Protein AF-X1SSU3-F1 (afdb_monomer_lite)

Sequence (133 aa):
MELSERELAVVGTAYEALSGRTASYRERGGGTHRVPIGPAGAAKILFAIRPRALLPWDAGIRKGLDHTPSGASYVRYLRDAKMLLENLAVQCHTHGLELSDLPQELGKPDSSIAMLLNKYYWITWTRRANSGL

Secondary structure (DSSP, 8-state):
----HHHHHHHHHHHHHHHHSEEEEEEETTEEEEEE-HHHHHHHHHHHH-TTT-----HHHHHHTT--SSHHHHHHHHHHHHHHHHHHHHHHHHTT--GGGHHHHTT-TT--HHHHHHHHHIIIIIIHHTS--

Organism: NCBI:txid412755

pLDDT: mean 89.85, std 11.25, range [38.69, 98.44]

Structure (mmCIF, N/CA/C/O backbone):
data_AF-X1SSU3-F1
#
_entry.id   AF-X1SSU3-F1
#
loop_
_atom_site.group_PDB
_atom_site.id
_atom_site.type_symbol
_atom_site.label_atom_id
_atom_site.label_alt_id
_atom_site.label_comp_id
_atom_site.label_asym_id
_atom_site.label_entity_id
_atom_site.label_seq_id
_atom_site.pdbx_PDB_ins_code
_atom_site.Cartn_x
_atom_site.Cartn_y
_atom_site.Cartn_z
_atom_site.occupancy
_atom_site.B_iso_or_equiv
_atom_site.auth_seq_id
_atom_site.auth_comp_id
_atom_site.auth_asym_id
_atom_site.auth_atom_id
_atom_site.pdbx_PDB_model_num
ATOM 1 N N . MET A 1 1 ? -5.885 -4.818 9.031 1.00 66.00 1 MET A N 1
ATOM 2 C CA . MET A 1 1 ? -5.203 -5.222 7.779 1.00 66.00 1 MET A CA 1
ATOM 3 C C . MET A 1 1 ? -4.508 -6.535 8.086 1.00 66.00 1 MET A C 1
ATOM 5 O O . MET A 1 1 ? -3.527 -6.520 8.814 1.00 66.00 1 MET A O 1
ATOM 9 N N . GLU A 1 2 ? -5.062 -7.656 7.627 1.00 75.25 2 GLU A N 1
ATOM 10 C CA . GLU A 1 2 ? -4.624 -8.993 8.059 1.00 75.25 2 GLU A CA 1
ATOM 11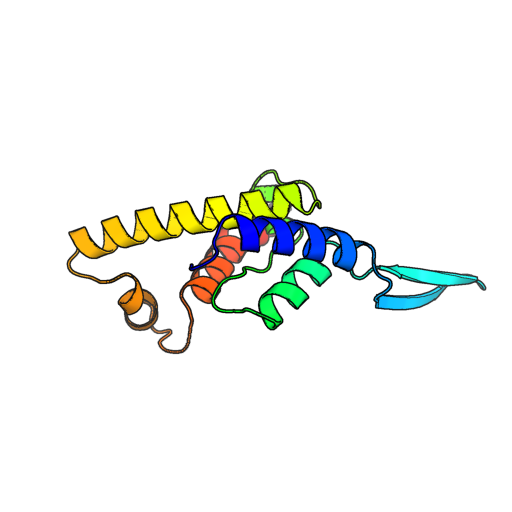 C C . GLU A 1 2 ? -3.662 -9.605 7.036 1.00 75.25 2 GLU A C 1
ATOM 13 O O . GLU A 1 2 ? -4.081 -10.212 6.044 1.00 75.25 2 GLU A O 1
ATOM 18 N N . LEU A 1 3 ? -2.366 -9.381 7.257 1.00 85.00 3 LEU A N 1
ATOM 19 C CA . LEU A 1 3 ? -1.271 -10.092 6.600 1.00 85.00 3 LEU A CA 1
ATOM 20 C C . LEU A 1 3 ? -0.303 -10.570 7.679 1.00 85.00 3 LEU A C 1
ATOM 22 O O . LEU A 1 3 ? 0.172 -9.774 8.491 1.00 85.00 3 LEU A O 1
ATOM 26 N N . SER A 1 4 ? -0.006 -11.863 7.667 1.00 91.44 4 SER A N 1
ATOM 27 C CA . SER A 1 4 ? 1.101 -12.443 8.423 1.00 91.44 4 SER A CA 1
ATOM 28 C C . SER A 1 4 ? 2.450 -12.018 7.836 1.00 91.44 4 SER A C 1
ATOM 30 O O . SER A 1 4 ? 2.554 -11.652 6.664 1.00 91.44 4 SER A O 1
ATOM 32 N N . GLU A 1 5 ? 3.524 -12.142 8.617 1.00 91.62 5 GLU A N 1
ATOM 33 C CA . GLU A 1 5 ? 4.885 -11.845 8.142 1.00 91.62 5 GLU A CA 1
ATOM 34 C C . GLU A 1 5 ? 5.294 -12.701 6.935 1.00 91.62 5 GLU A C 1
ATOM 36 O O . GLU A 1 5 ? 5.960 -12.225 6.013 1.00 91.62 5 GLU A O 1
ATOM 41 N N . ARG A 1 6 ? 4.830 -13.955 6.885 1.00 94.12 6 ARG A N 1
ATOM 42 C CA . ARG A 1 6 ? 5.049 -14.835 5.733 1.00 94.12 6 ARG A CA 1
ATOM 43 C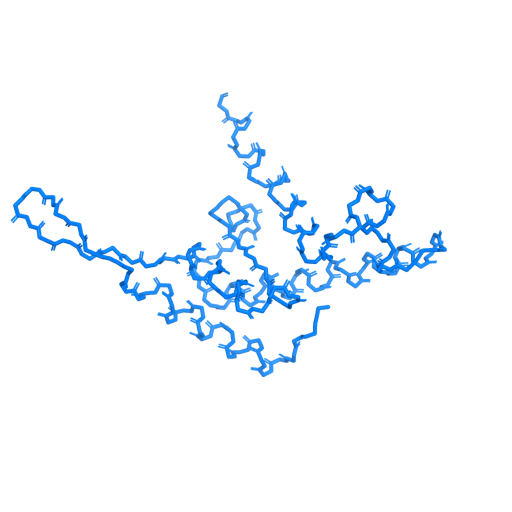 C . ARG A 1 6 ? 4.337 -14.314 4.486 1.00 94.12 6 ARG A C 1
ATOM 45 O O . ARG A 1 6 ? 4.924 -14.314 3.407 1.00 94.12 6 ARG A O 1
ATOM 52 N N . GLU A 1 7 ? 3.091 -13.865 4.619 1.00 95.00 7 GLU A N 1
ATOM 53 C CA . GLU A 1 7 ? 2.357 -13.265 3.502 1.00 95.00 7 GLU A CA 1
ATOM 54 C C . GLU A 1 7 ? 3.002 -11.955 3.045 1.00 95.00 7 GLU A C 1
ATOM 56 O O . GLU A 1 7 ? 3.108 -11.730 1.843 1.00 95.00 7 GLU A O 1
ATOM 61 N N . LEU A 1 8 ? 3.496 -11.124 3.969 1.00 95.56 8 LEU A N 1
ATOM 62 C CA . LEU A 1 8 ? 4.231 -9.903 3.630 1.00 95.56 8 LEU A CA 1
ATOM 63 C C . LEU A 1 8 ? 5.500 -10.204 2.824 1.00 95.56 8 LEU A C 1
ATOM 65 O O . LEU A 1 8 ? 5.756 -9.534 1.824 1.00 95.56 8 LEU A O 1
ATOM 69 N N . ALA A 1 9 ? 6.262 -11.237 3.193 1.00 95.88 9 ALA A N 1
ATOM 70 C CA . ALA A 1 9 ? 7.429 -11.659 2.418 1.00 95.88 9 ALA A CA 1
ATOM 71 C C . ALA A 1 9 ? 7.042 -12.072 0.985 1.00 95.88 9 ALA A C 1
ATOM 73 O O . ALA A 1 9 ? 7.648 -11.601 0.020 1.00 95.88 9 ALA A O 1
ATOM 74 N N . VAL A 1 10 ? 5.982 -12.878 0.838 1.00 97.50 10 VAL A N 1
ATOM 75 C CA . VAL A 1 10 ? 5.451 -13.282 -0.477 1.00 97.50 10 VAL A CA 1
ATOM 76 C C . VAL A 1 10 ? 5.007 -12.065 -1.291 1.00 97.50 10 VAL A C 1
ATOM 78 O O . VAL A 1 10 ? 5.312 -11.976 -2.479 1.00 97.50 10 VAL A O 1
ATOM 81 N N . VAL A 1 11 ? 4.330 -11.105 -0.660 1.00 97.56 11 VAL A N 1
ATOM 82 C CA . VAL A 1 11 ? 3.889 -9.857 -1.295 1.00 97.56 11 VAL A CA 1
ATOM 83 C C . VAL A 1 11 ? 5.079 -9.030 -1.780 1.00 97.56 11 VAL A C 1
ATOM 85 O O . VAL A 1 11 ? 5.040 -8.530 -2.902 1.00 97.56 11 VAL A O 1
ATOM 88 N N . GLY A 1 12 ? 6.145 -8.915 -0.986 1.00 97.88 12 GLY A N 1
ATOM 89 C CA . GLY A 1 12 ? 7.366 -8.211 -1.383 1.00 97.88 12 GLY A CA 1
ATOM 90 C C . GLY A 1 12 ? 8.020 -8.832 -2.618 1.00 97.88 12 GLY A C 1
ATOM 91 O O . GLY A 1 12 ? 8.329 -8.123 -3.577 1.00 97.88 12 GLY A O 1
ATOM 92 N N . THR A 1 13 ? 8.160 -10.160 -2.643 1.00 98.19 13 THR A N 1
ATOM 93 C CA . THR A 1 13 ? 8.680 -10.886 -3.813 1.00 98.19 13 THR A CA 1
ATOM 94 C C . THR A 1 13 ? 7.772 -10.726 -5.032 1.00 98.19 13 THR A C 1
ATOM 96 O O . THR A 1 13 ? 8.258 -10.463 -6.133 1.00 98.19 13 THR A O 1
ATOM 99 N N . ALA A 1 14 ? 6.454 -10.843 -4.849 1.00 98.12 14 ALA A N 1
ATOM 100 C CA . ALA A 1 14 ? 5.485 -10.675 -5.927 1.00 98.12 14 ALA A CA 1
ATOM 101 C C . ALA A 1 14 ? 5.520 -9.254 -6.503 1.00 98.12 14 ALA A C 1
ATOM 103 O O . ALA A 1 14 ? 5.485 -9.088 -7.721 1.00 98.12 14 ALA A O 1
ATOM 104 N N . TYR A 1 15 ? 5.638 -8.238 -5.646 1.00 98.44 15 TYR A N 1
ATOM 105 C CA . TYR A 1 15 ? 5.786 -6.846 -6.055 1.00 98.44 15 TYR A CA 1
ATOM 106 C C . TYR A 1 15 ? 7.033 -6.641 -6.919 1.00 98.44 15 TYR A C 1
ATOM 108 O O . TYR A 1 15 ? 6.928 -6.071 -8.005 1.00 98.44 15 TYR A O 1
ATOM 116 N N . GLU A 1 16 ? 8.193 -7.127 -6.468 1.00 97.81 16 GLU A N 1
ATOM 117 C CA . GLU A 1 16 ? 9.464 -6.985 -7.191 1.00 97.81 16 GLU A CA 1
ATOM 118 C C . GLU A 1 16 ? 9.375 -7.643 -8.577 1.00 97.81 16 GLU A C 1
ATOM 120 O O . GLU A 1 16 ? 9.648 -7.015 -9.603 1.00 97.81 16 GLU A O 1
ATOM 125 N N . ALA A 1 17 ? 8.879 -8.884 -8.619 1.00 97.81 17 ALA A N 1
ATOM 126 C CA . ALA A 1 17 ? 8.710 -9.634 -9.857 1.00 97.81 17 ALA A CA 1
ATOM 127 C C . ALA A 1 17 ? 7.710 -8.969 -10.819 1.00 97.81 17 ALA A C 1
ATOM 129 O O . ALA A 1 17 ? 7.953 -8.914 -12.026 1.00 97.81 17 ALA A O 1
ATOM 130 N N . LEU A 1 18 ? 6.588 -8.453 -10.309 1.00 97.69 18 LEU A N 1
ATOM 131 C CA . LEU A 1 18 ? 5.595 -7.746 -11.120 1.00 97.69 18 LEU A CA 1
ATOM 132 C C . LEU A 1 18 ? 6.137 -6.418 -11.646 1.00 97.69 18 LEU A C 1
ATOM 134 O O . LEU A 1 18 ? 5.915 -6.108 -12.811 1.00 97.69 18 LEU A O 1
ATOM 138 N N . SER A 1 19 ? 6.867 -5.656 -10.833 1.00 97.19 19 SER A N 1
ATOM 139 C CA . SER A 1 19 ? 7.404 -4.345 -11.219 1.00 97.19 19 SER A CA 1
ATOM 140 C C . SER A 1 19 ? 8.309 -4.438 -12.455 1.00 97.19 19 SER A C 1
ATOM 142 O O . SER A 1 19 ? 8.214 -3.603 -13.358 1.00 97.19 19 SER A O 1
ATOM 144 N N . GLY A 1 20 ? 9.124 -5.497 -12.542 1.00 95.56 20 GLY A N 1
ATOM 145 C CA . GLY A 1 20 ? 10.008 -5.761 -13.683 1.00 95.56 20 GLY A CA 1
ATOM 146 C C . GLY A 1 20 ? 9.348 -6.444 -14.890 1.00 95.56 20 GLY A C 1
ATOM 147 O O . GLY A 1 20 ? 9.960 -6.520 -15.958 1.00 95.56 20 GLY A O 1
ATOM 148 N N . ARG A 1 21 ? 8.113 -6.951 -14.769 1.00 97.19 21 ARG A N 1
ATOM 149 C CA . ARG A 1 21 ? 7.423 -7.624 -15.882 1.00 97.19 21 ARG A CA 1
ATOM 150 C C . ARG A 1 21 ? 7.034 -6.634 -16.975 1.00 97.19 21 ARG A C 1
ATOM 152 O O . ARG A 1 21 ? 6.693 -5.485 -16.714 1.00 97.19 21 ARG A O 1
ATOM 159 N N . THR A 1 22 ? 7.061 -7.094 -18.222 1.00 96.94 22 THR A N 1
ATOM 160 C CA . THR A 1 22 ? 6.617 -6.302 -19.376 1.00 96.94 22 THR A CA 1
ATOM 161 C C . THR A 1 22 ? 5.096 -6.221 -19.396 1.00 96.94 22 THR A C 1
ATOM 163 O O . THR A 1 22 ? 4.429 -7.250 -19.381 1.00 96.94 22 THR A O 1
ATOM 166 N N . ALA A 1 23 ? 4.569 -5.000 -19.422 1.00 94.94 23 ALA A N 1
ATOM 167 C CA . ALA A 1 23 ? 3.146 -4.721 -19.573 1.00 94.94 23 ALA A CA 1
ATOM 168 C C . ALA A 1 23 ? 2.741 -4.672 -21.047 1.00 94.94 23 ALA A C 1
ATOM 170 O O . ALA A 1 23 ? 1.677 -5.153 -21.422 1.00 94.94 23 ALA A O 1
ATOM 171 N N . SER A 1 24 ? 3.585 -4.066 -21.880 1.00 95.12 24 SER A N 1
ATOM 172 C CA . SER A 1 24 ? 3.321 -3.903 -23.304 1.00 95.12 24 SER A CA 1
ATOM 173 C C . SER A 1 24 ? 4.603 -3.606 -24.074 1.00 95.12 24 SER A C 1
ATOM 175 O O . SER A 1 24 ? 5.694 -3.488 -23.507 1.00 95.12 24 SER A O 1
ATOM 177 N N . TYR A 1 25 ? 4.455 -3.479 -25.386 1.00 95.69 25 TYR A N 1
ATOM 178 C CA . TYR A 1 25 ? 5.491 -3.007 -26.286 1.00 95.69 25 TYR A CA 1
ATOM 179 C C . TYR A 1 25 ? 5.033 -1.693 -26.915 1.00 95.69 25 TYR A C 1
ATOM 181 O O . TYR A 1 25 ? 3.839 -1.483 -27.135 1.00 95.69 25 TYR A O 1
ATOM 189 N N . ARG A 1 26 ? 5.978 -0.793 -27.176 1.00 92.56 26 ARG A N 1
ATOM 190 C CA . ARG A 1 26 ? 5.723 0.484 -27.843 1.00 92.56 26 ARG A CA 1
ATOM 191 C C . ARG A 1 26 ? 6.709 0.666 -28.983 1.00 92.56 26 ARG A C 1
ATOM 193 O O . ARG A 1 26 ? 7.914 0.521 -28.784 1.00 92.56 26 ARG A O 1
ATOM 200 N N . GLU A 1 27 ? 6.202 1.069 -30.138 1.00 94.25 27 GLU A N 1
ATOM 201 C CA . GLU A 1 27 ? 7.043 1.503 -31.248 1.00 94.25 27 GLU A CA 1
ATOM 202 C C . GLU A 1 27 ? 7.457 2.966 -31.071 1.00 94.25 27 GLU A C 1
ATOM 204 O O . GLU A 1 27 ? 6.636 3.840 -30.776 1.00 94.25 27 GLU A O 1
ATOM 209 N N . ARG A 1 28 ? 8.755 3.241 -31.212 1.00 87.50 28 ARG A N 1
ATOM 210 C CA . ARG A 1 28 ? 9.298 4.604 -31.212 1.00 87.50 28 ARG A CA 1
ATOM 211 C C . ARG A 1 28 ? 10.597 4.638 -32.010 1.00 87.50 28 ARG A C 1
ATOM 213 O O . ARG A 1 28 ? 11.522 3.888 -31.703 1.00 87.50 28 ARG A O 1
ATOM 220 N N . GLY A 1 29 ? 10.667 5.529 -33.002 1.00 81.25 29 GLY A N 1
ATOM 221 C CA . GLY A 1 29 ? 11.876 5.750 -33.807 1.00 81.25 29 GLY A CA 1
ATOM 222 C C . GLY A 1 29 ? 12.337 4.518 -34.592 1.00 81.25 29 GLY A C 1
ATOM 223 O O . GLY A 1 29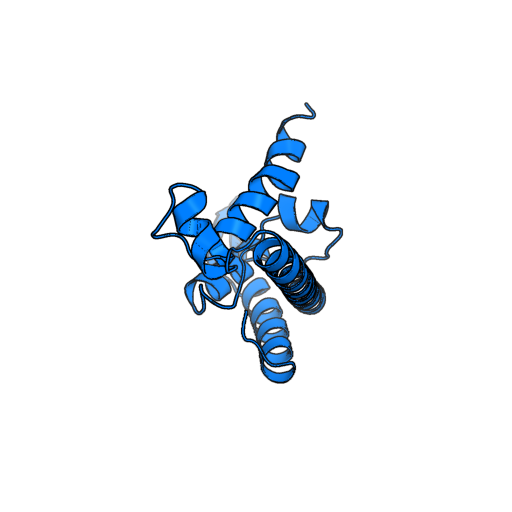 ? 13.530 4.253 -34.636 1.00 81.25 29 GLY A O 1
ATOM 224 N N . GLY A 1 30 ? 11.405 3.730 -35.142 1.00 89.00 30 GLY A N 1
ATOM 225 C CA . GLY A 1 30 ? 11.723 2.517 -35.910 1.00 89.00 30 GLY A CA 1
ATOM 226 C C . GLY A 1 30 ? 12.129 1.295 -35.075 1.00 89.00 30 GLY A C 1
ATOM 227 O O . GLY A 1 30 ? 12.481 0.269 -35.644 1.00 89.00 30 GLY A O 1
ATOM 228 N N . GLY A 1 31 ? 12.074 1.377 -33.740 1.00 89.50 31 GLY A N 1
ATOM 229 C CA . GLY A 1 31 ? 12.351 0.260 -32.833 1.00 89.50 31 GLY A CA 1
ATOM 230 C C . GLY A 1 31 ? 11.158 -0.106 -31.949 1.00 89.50 31 GLY A C 1
ATOM 231 O O . GLY A 1 31 ? 10.338 0.750 -31.605 1.00 89.50 31 GLY A O 1
ATOM 232 N N . THR A 1 32 ? 11.096 -1.378 -31.546 1.00 93.50 32 THR A N 1
ATOM 233 C CA . THR A 1 32 ? 10.134 -1.889 -30.559 1.00 93.50 32 THR A CA 1
ATOM 234 C C . THR A 1 32 ? 10.761 -1.882 -29.167 1.00 93.50 32 THR A C 1
ATOM 236 O O . THR A 1 32 ? 11.770 -2.543 -28.926 1.00 93.50 32 THR A O 1
ATOM 239 N N . HIS A 1 33 ? 10.143 -1.166 -28.230 1.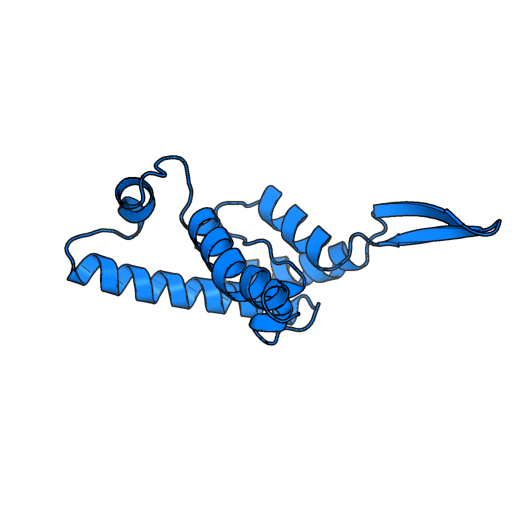00 93.94 33 HIS A N 1
ATOM 240 C CA . HIS A 1 33 ? 10.639 -1.006 -26.862 1.00 93.94 33 HIS A CA 1
ATOM 241 C C . HIS A 1 33 ? 9.705 -1.679 -25.861 1.00 93.94 33 HIS A C 1
ATOM 243 O O . HIS A 1 33 ? 8.483 -1.536 -25.943 1.00 93.94 33 HIS A O 1
ATOM 249 N N . ARG A 1 34 ? 10.278 -2.387 -24.883 1.00 94.88 34 ARG A N 1
ATOM 250 C CA . ARG A 1 34 ? 9.521 -2.987 -23.775 1.00 94.88 34 ARG A CA 1
ATOM 251 C C . ARG A 1 34 ? 9.064 -1.897 -22.811 1.00 94.88 34 ARG A C 1
ATOM 253 O O . ARG A 1 34 ? 9.872 -1.094 -22.351 1.00 94.88 34 ARG A O 1
ATOM 260 N N . VAL A 1 35 ? 7.787 -1.920 -22.452 1.00 95.12 35 VAL A N 1
ATOM 261 C CA . VAL A 1 35 ? 7.206 -1.065 -21.415 1.00 95.12 35 VAL A CA 1
ATOM 262 C C . VAL A 1 35 ? 6.964 -1.930 -20.175 1.00 95.12 35 VAL A C 1
ATOM 264 O O . VAL A 1 35 ? 6.152 -2.857 -20.239 1.00 95.12 35 VAL A O 1
ATOM 267 N N . PRO A 1 36 ? 7.670 -1.699 -19.055 1.00 96.25 36 PRO A N 1
ATOM 268 C CA . PRO A 1 36 ? 7.439 -2.455 -17.829 1.00 96.25 36 PRO A CA 1
ATOM 269 C C . PRO A 1 36 ? 6.124 -2.042 -17.155 1.00 96.25 36 PRO A C 1
ATOM 271 O O . PRO A 1 36 ? 5.663 -0.913 -17.314 1.00 96.25 36 PRO A O 1
ATOM 274 N N . ILE A 1 37 ? 5.552 -2.944 -16.353 1.00 97.06 37 ILE A N 1
ATOM 275 C CA . ILE A 1 37 ? 4.442 -2.645 -15.431 1.00 97.06 37 ILE A CA 1
ATOM 276 C C . ILE A 1 37 ? 4.854 -1.518 -14.478 1.00 97.06 37 ILE A C 1
ATOM 278 O O . ILE A 1 37 ? 4.090 -0.585 -14.218 1.00 97.06 37 ILE A O 1
ATOM 282 N N . GLY A 1 38 ? 6.085 -1.603 -13.975 1.00 96.75 38 GLY A N 1
ATOM 283 C CA . GLY A 1 38 ? 6.683 -0.620 -13.096 1.00 96.75 38 GLY A CA 1
ATOM 284 C C . GLY A 1 38 ? 6.088 -0.591 -11.680 1.00 96.75 38 GLY A C 1
ATOM 285 O O . GLY A 1 38 ? 5.085 -1.246 -11.384 1.00 96.75 38 GLY A O 1
ATOM 286 N N . PRO A 1 39 ? 6.683 0.223 -10.790 1.00 96.88 39 PRO A N 1
ATOM 287 C CA . PRO A 1 39 ? 6.382 0.224 -9.354 1.00 96.88 39 PRO A CA 1
ATOM 288 C C . PRO A 1 39 ? 4.908 0.498 -9.016 1.00 96.8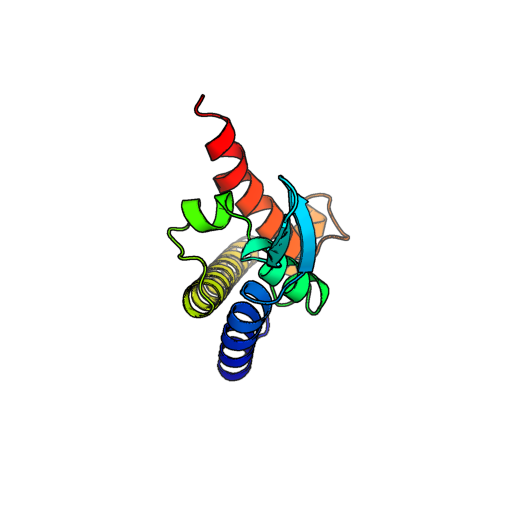8 39 PRO A C 1
ATOM 290 O O . PRO A 1 39 ? 4.279 -0.216 -8.236 1.00 96.88 39 PRO A O 1
ATOM 293 N N . ALA A 1 40 ? 4.330 1.531 -9.636 1.00 95.50 40 ALA A N 1
ATOM 294 C CA . ALA A 1 40 ? 2.941 1.914 -9.394 1.00 95.50 40 ALA A CA 1
ATOM 295 C C . ALA A 1 40 ? 1.954 0.902 -9.997 1.00 95.50 40 ALA A C 1
ATOM 297 O O . ALA A 1 40 ? 0.912 0.630 -9.403 1.00 95.50 40 ALA A O 1
ATOM 298 N N . GLY A 1 41 ? 2.280 0.329 -11.162 1.00 97.06 41 GLY A N 1
ATOM 299 C CA . GLY A 1 41 ? 1.472 -0.717 -11.784 1.00 97.06 41 GLY A CA 1
ATOM 300 C C . GLY A 1 41 ? 1.425 -1.974 -10.920 1.00 97.06 41 GLY A C 1
ATOM 301 O O . GLY A 1 41 ? 0.343 -2.491 -10.655 1.00 97.06 41 GLY A O 1
ATOM 302 N N . ALA A 1 42 ? 2.576 -2.407 -10.397 1.00 98.00 42 ALA A N 1
ATOM 303 C CA . ALA A 1 42 ? 2.678 -3.583 -9.538 1.00 98.00 42 ALA A CA 1
ATOM 304 C C . ALA A 1 42 ? 1.834 -3.434 -8.263 1.00 98.00 42 ALA A C 1
ATOM 306 O O . ALA A 1 42 ? 1.022 -4.309 -7.966 1.00 98.00 42 ALA A O 1
ATOM 307 N N . ALA A 1 43 ? 1.941 -2.301 -7.558 1.00 96.94 43 ALA A N 1
ATOM 308 C CA . ALA A 1 43 ? 1.124 -2.045 -6.369 1.00 96.94 43 ALA A CA 1
ATOM 309 C C . ALA A 1 43 ? -0.382 -2.011 -6.674 1.00 96.94 43 ALA A C 1
ATOM 311 O O . ALA A 1 43 ? -1.179 -2.527 -5.895 1.00 96.94 43 ALA A O 1
ATOM 312 N N . LYS A 1 44 ? -0.792 -1.431 -7.812 1.00 95.56 44 LYS A N 1
ATOM 313 C CA . LYS A 1 44 ? -2.206 -1.392 -8.223 1.00 95.56 44 LYS A CA 1
ATOM 314 C C . LYS A 1 44 ? -2.749 -2.775 -8.583 1.00 95.56 44 LYS A C 1
ATOM 316 O O . LYS A 1 44 ? -3.882 -3.080 -8.225 1.00 95.56 44 LYS A O 1
ATOM 321 N N . ILE A 1 45 ? -1.952 -3.615 -9.244 1.00 97.44 45 ILE A N 1
ATOM 322 C CA . ILE A 1 45 ? -2.321 -5.008 -9.540 1.00 97.44 45 ILE A CA 1
ATOM 323 C C . ILE A 1 45 ? -2.493 -5.794 -8.238 1.00 97.44 45 ILE A C 1
ATOM 325 O O . ILE A 1 45 ? -3.514 -6.446 -8.043 1.00 97.44 45 ILE A O 1
ATOM 329 N N . LEU A 1 46 ? -1.532 -5.691 -7.320 1.00 96.50 46 LEU A N 1
ATOM 330 C CA . LEU A 1 46 ? -1.610 -6.346 -6.014 1.00 96.50 46 LEU A CA 1
ATOM 331 C C . LEU A 1 46 ? -2.823 -5.869 -5.204 1.00 96.50 46 LEU A C 1
ATOM 333 O O . LEU A 1 46 ? -3.550 -6.686 -4.639 1.00 96.50 46 LEU A O 1
ATOM 337 N N . PHE A 1 47 ? -3.096 -4.563 -5.212 1.00 93.62 47 PHE A N 1
ATOM 338 C CA . PHE A 1 47 ? -4.303 -4.001 -4.615 1.00 93.62 47 PHE A CA 1
ATOM 339 C C . PHE A 1 47 ? -5.579 -4.596 -5.219 1.00 93.62 47 PHE A C 1
ATOM 341 O O . PHE A 1 47 ? -6.465 -4.997 -4.473 1.00 93.62 47 PHE A O 1
ATOM 348 N N . ALA A 1 48 ? -5.665 -4.703 -6.547 1.00 93.75 48 ALA A N 1
ATOM 349 C CA . ALA A 1 48 ? -6.822 -5.297 -7.214 1.00 93.75 48 ALA A CA 1
ATOM 350 C C . ALA A 1 48 ? -7.031 -6.773 -6.827 1.00 93.75 48 ALA A C 1
ATOM 352 O O . ALA A 1 48 ? -8.171 -7.213 -6.709 1.00 93.75 48 ALA A O 1
ATOM 353 N N . ILE A 1 49 ? -5.948 -7.518 -6.579 1.00 94.44 49 ILE A N 1
ATOM 354 C CA . ILE A 1 49 ? -6.005 -8.924 -6.148 1.00 94.44 49 ILE A CA 1
ATOM 355 C C . ILE A 1 49 ? -6.492 -9.052 -4.696 1.00 94.44 49 ILE A C 1
ATOM 357 O O . ILE A 1 49 ? -7.292 -9.939 -4.398 1.00 94.44 49 ILE A O 1
ATOM 361 N N . ARG A 1 50 ? -6.024 -8.196 -3.774 1.00 91.88 50 ARG A N 1
ATOM 362 C CA . ARG A 1 50 ? -6.383 -8.276 -2.342 1.00 91.88 50 ARG A CA 1
ATOM 363 C C . ARG A 1 50 ? -6.712 -6.895 -1.743 1.00 91.88 50 ARG A C 1
ATOM 365 O O . ARG A 1 50 ? -6.007 -6.428 -0.844 1.00 91.88 50 ARG A O 1
ATOM 372 N N . PRO A 1 51 ? -7.828 -6.260 -2.149 1.00 88.75 51 PRO A N 1
ATOM 373 C CA . PRO A 1 51 ? -8.132 -4.851 -1.845 1.00 88.75 51 PRO A CA 1
ATOM 374 C C . PRO A 1 51 ? -8.451 -4.560 -0.372 1.00 88.75 51 PRO A C 1
ATOM 376 O O . PRO A 1 51 ? -8.541 -3.403 0.036 1.00 88.75 51 PRO A O 1
ATOM 379 N N . ARG A 1 52 ? -8.647 -5.604 0.441 1.00 86.25 52 ARG A N 1
ATOM 380 C CA . ARG A 1 52 ? -8.869 -5.491 1.892 1.00 86.25 52 ARG A CA 1
ATOM 381 C C . ARG A 1 52 ? -7.580 -5.578 2.717 1.00 86.25 52 ARG A C 1
ATOM 383 O O . ARG A 1 52 ? -7.619 -5.300 3.911 1.00 86.25 52 ARG A O 1
ATOM 390 N N . ALA A 1 53 ? -6.465 -5.990 2.110 1.00 88.00 53 ALA A N 1
ATOM 391 C CA . ALA A 1 53 ? -5.213 -6.245 2.827 1.00 88.00 53 ALA A CA 1
ATOM 392 C C . ALA A 1 53 ? -3.994 -5.538 2.228 1.00 88.00 53 ALA A C 1
ATOM 394 O O . ALA A 1 53 ? -3.007 -5.350 2.927 1.00 88.00 53 ALA A O 1
ATOM 395 N N . LEU A 1 54 ? -4.044 -5.168 0.950 1.00 93.19 54 LEU A N 1
ATOM 396 C CA . LEU A 1 54 ? -2.966 -4.462 0.268 1.00 93.19 54 LEU A CA 1
ATOM 397 C C . LEU A 1 54 ? -3.389 -3.027 -0.018 1.00 93.19 54 LEU A C 1
ATOM 399 O O . LEU A 1 54 ? -4.578 -2.714 -0.036 1.00 93.19 54 LEU A O 1
ATOM 403 N N . LEU A 1 55 ? -2.406 -2.157 -0.228 1.00 93.62 55 LEU A N 1
ATOM 404 C CA . LEU A 1 55 ? -2.609 -0.753 -0.568 1.00 93.62 55 LEU A CA 1
ATOM 405 C C . LEU A 1 55 ? -1.863 -0.430 -1.858 1.00 93.62 55 LEU A C 1
ATOM 407 O O . LEU A 1 55 ? -0.733 -0.897 -2.045 1.00 93.62 55 LEU A O 1
ATOM 411 N N . PRO A 1 56 ? -2.456 0.361 -2.763 1.00 93.81 56 PRO A N 1
ATOM 412 C CA . PRO A 1 56 ? -1.707 0.880 -3.883 1.00 93.81 56 PRO A CA 1
ATOM 413 C C . PRO A 1 56 ? -0.793 2.007 -3.382 1.00 93.81 56 PRO A C 1
ATOM 415 O O . PRO A 1 56 ? -1.076 2.669 -2.388 1.00 93.81 56 PRO A O 1
ATOM 418 N N . TRP A 1 57 ? 0.278 2.275 -4.117 1.00 93.31 57 TRP A N 1
ATOM 419 C CA . TRP A 1 57 ? 1.022 3.522 -3.987 1.00 93.31 57 TRP A CA 1
ATOM 420 C C . TRP A 1 57 ? 1.340 4.070 -5.375 1.00 93.31 57 TRP A C 1
ATOM 422 O O . TRP A 1 57 ? 1.415 3.331 -6.362 1.00 93.31 57 TRP A O 1
ATOM 432 N N . ASP A 1 58 ? 1.494 5.381 -5.476 1.00 90.38 58 ASP A N 1
ATOM 433 C CA . ASP A 1 58 ? 2.011 6.029 -6.673 1.00 90.38 58 ASP A CA 1
ATOM 434 C C . ASP A 1 58 ? 3.392 6.634 -6.390 1.00 90.38 58 ASP A C 1
ATOM 436 O O . ASP A 1 58 ? 3.946 6.502 -5.296 1.00 90.38 58 ASP A O 1
ATOM 440 N N . ALA A 1 59 ? 3.991 7.267 -7.398 1.00 88.94 59 ALA A N 1
ATOM 441 C CA . ALA A 1 59 ? 5.294 7.895 -7.230 1.00 88.94 59 ALA A CA 1
ATOM 442 C C . ALA A 1 59 ? 5.277 9.039 -6.200 1.00 88.94 59 ALA A C 1
ATOM 444 O O . ALA A 1 59 ? 6.301 9.256 -5.560 1.00 88.94 59 ALA A O 1
ATOM 445 N N . GLY A 1 60 ? 4.154 9.746 -6.038 1.00 88.06 60 GLY A N 1
ATOM 446 C CA . GLY A 1 60 ? 3.990 10.829 -5.070 1.00 88.06 60 GLY A CA 1
ATOM 447 C C . GLY A 1 60 ? 3.940 10.300 -3.641 1.00 88.06 60 GLY A C 1
ATOM 448 O O . GLY A 1 60 ? 4.772 10.690 -2.830 1.00 88.06 60 GLY A O 1
ATOM 449 N N . ILE A 1 61 ? 3.055 9.338 -3.365 1.00 89.00 61 ILE A N 1
ATOM 450 C CA . ILE A 1 61 ? 2.957 8.655 -2.063 1.00 89.00 61 ILE A CA 1
ATOM 451 C C . ILE A 1 61 ? 4.302 8.028 -1.695 1.00 89.00 61 ILE A C 1
ATOM 453 O O . ILE A 1 61 ? 4.826 8.266 -0.610 1.00 89.00 61 ILE A O 1
ATOM 457 N N . ARG A 1 62 ? 4.894 7.264 -2.620 1.00 92.88 62 ARG A N 1
ATOM 458 C CA . ARG A 1 62 ? 6.163 6.571 -2.386 1.00 92.88 62 ARG A CA 1
ATOM 459 C C . ARG A 1 62 ? 7.298 7.543 -2.054 1.00 92.88 62 ARG A C 1
ATOM 461 O O . ARG A 1 62 ? 8.075 7.264 -1.151 1.00 92.88 62 ARG A O 1
ATOM 468 N N . LYS A 1 63 ? 7.411 8.662 -2.779 1.00 90.44 63 LYS A N 1
ATOM 469 C CA . LYS A 1 63 ? 8.436 9.685 -2.509 1.00 90.44 63 LYS A CA 1
ATOM 470 C C . LYS A 1 63 ? 8.153 10.456 -1.219 1.00 90.44 63 LYS A C 1
ATOM 472 O O . LYS A 1 63 ? 9.082 10.699 -0.465 1.00 90.44 63 LYS A O 1
ATOM 477 N N . GLY A 1 64 ? 6.895 10.818 -0.961 1.00 86.88 64 GLY A N 1
ATOM 478 C CA . GLY A 1 64 ? 6.497 11.552 0.245 1.00 86.88 64 GLY A CA 1
ATOM 479 C C . GLY A 1 64 ? 6.737 10.771 1.538 1.00 86.88 64 GLY A C 1
ATOM 480 O O . GLY A 1 64 ? 6.982 11.370 2.576 1.00 86.88 64 GLY A O 1
ATOM 481 N N . LEU A 1 65 ? 6.725 9.440 1.454 1.00 87.50 65 LEU A N 1
ATOM 482 C CA . LEU A 1 65 ? 7.022 8.526 2.558 1.00 87.50 65 LEU A CA 1
ATOM 483 C C . LEU A 1 65 ? 8.469 7.987 2.538 1.00 87.50 65 LEU A C 1
ATOM 485 O O . LEU A 1 65 ? 8.766 7.011 3.218 1.00 87.50 65 LEU A O 1
ATOM 489 N N . ASP A 1 66 ? 9.360 8.580 1.737 1.00 90.81 66 ASP A N 1
ATOM 490 C CA . ASP A 1 66 ? 10.779 8.198 1.622 1.00 90.81 66 ASP A CA 1
ATOM 491 C C . ASP A 1 66 ? 11.019 6.693 1.354 1.00 90.81 66 ASP A C 1
ATOM 493 O O . ASP A 1 66 ? 11.833 5.992 1.968 1.00 90.81 66 ASP A O 1
ATOM 497 N N . HIS A 1 67 ? 10.259 6.151 0.402 1.00 93.50 67 HIS A N 1
ATOM 498 C CA . HIS A 1 67 ? 10.369 4.759 -0.015 1.00 93.50 67 HIS A CA 1
ATOM 499 C C . HIS A 1 67 ? 11.036 4.601 -1.389 1.00 93.50 67 HIS A C 1
ATOM 501 O O . HIS A 1 67 ? 10.806 5.336 -2.358 1.00 93.50 67 HIS A O 1
ATOM 507 N N . THR A 1 68 ? 11.820 3.533 -1.528 1.00 95.19 68 THR A N 1
ATOM 508 C CA . THR A 1 68 ? 12.404 3.118 -2.813 1.00 95.19 68 THR A CA 1
ATOM 509 C C . THR A 1 68 ? 11.414 2.251 -3.606 1.00 95.19 68 THR A C 1
ATOM 511 O O . THR A 1 68 ? 10.488 1.690 -3.022 1.00 95.19 68 THR A O 1
ATOM 514 N N . PRO A 1 69 ? 11.547 2.118 -4.939 1.00 94.44 69 PRO A N 1
ATOM 515 C CA . PRO A 1 69 ? 10.627 1.320 -5.750 1.00 94.44 69 PRO A CA 1
ATOM 516 C C . PRO A 1 69 ? 10.930 -0.192 -5.682 1.00 94.44 69 PRO A C 1
ATOM 518 O O . PRO A 1 69 ? 10.965 -0.847 -6.716 1.00 94.44 69 PRO A O 1
ATOM 521 N N . SER A 1 70 ? 11.137 -0.740 -4.482 1.00 97.06 70 SER A N 1
ATOM 522 C CA . SER A 1 70 ? 11.491 -2.150 -4.242 1.00 97.06 70 SER A CA 1
ATOM 523 C C . SER A 1 70 ? 10.415 -2.890 -3.446 1.00 97.06 70 SER A C 1
ATOM 525 O O . SER A 1 70 ? 9.637 -2.270 -2.716 1.00 97.06 70 SER A O 1
ATOM 527 N N . GLY A 1 71 ? 10.411 -4.221 -3.532 1.00 97.19 71 GLY A N 1
ATOM 528 C CA . GLY A 1 71 ? 9.544 -5.095 -2.741 1.00 97.19 71 GLY A CA 1
ATOM 529 C C . GLY A 1 71 ? 9.734 -4.910 -1.239 1.00 97.19 71 GLY A C 1
ATOM 530 O O . GLY A 1 71 ? 8.755 -4.834 -0.503 1.00 97.19 71 GLY A O 1
ATOM 531 N N . ALA A 1 72 ? 10.978 -4.733 -0.784 1.00 97.50 72 ALA A N 1
ATOM 532 C CA . ALA A 1 72 ? 11.277 -4.461 0.622 1.00 97.50 72 ALA A CA 1
ATOM 533 C C . ALA A 1 72 ? 10.660 -3.136 1.104 1.00 97.50 72 ALA A C 1
ATOM 535 O O . ALA A 1 72 ? 10.057 -3.082 2.177 1.00 97.50 72 ALA A O 1
ATOM 536 N N . SER A 1 73 ? 10.768 -2.072 0.304 1.00 97.12 73 SER A N 1
ATOM 537 C CA . SER A 1 73 ? 10.141 -0.786 0.630 1.00 97.12 73 SER A CA 1
ATOM 538 C C . SER A 1 73 ? 8.616 -0.845 0.546 1.00 97.12 73 SER A C 1
ATOM 540 O O . SER A 1 73 ? 7.958 -0.200 1.354 1.00 97.12 73 SER A O 1
ATOM 542 N N . TYR A 1 74 ? 8.045 -1.638 -0.366 1.00 97.50 74 TYR A N 1
ATOM 543 C CA . TYR A 1 74 ? 6.596 -1.844 -0.426 1.00 97.50 74 TYR A CA 1
ATOM 544 C C . TYR A 1 74 ? 6.074 -2.582 0.815 1.00 97.50 74 TYR A C 1
ATOM 546 O O . TYR A 1 74 ? 5.068 -2.185 1.393 1.00 97.50 74 TYR A O 1
ATOM 554 N N . VAL A 1 75 ? 6.791 -3.604 1.292 1.00 97.19 75 VAL A N 1
ATOM 555 C CA . VAL A 1 75 ? 6.456 -4.284 2.555 1.00 97.19 75 VAL A CA 1
ATOM 556 C C . VAL A 1 75 ? 6.571 -3.336 3.746 1.00 97.19 75 VAL A C 1
ATOM 558 O O . VAL A 1 75 ? 5.686 -3.337 4.598 1.00 97.19 75 VAL A O 1
ATOM 561 N N . ARG A 1 76 ? 7.622 -2.504 3.801 1.00 96.12 76 ARG A N 1
ATOM 562 C CA . ARG A 1 76 ? 7.760 -1.474 4.844 1.00 96.12 76 ARG A CA 1
ATOM 563 C C . ARG A 1 76 ? 6.556 -0.532 4.844 1.00 96.12 76 ARG A C 1
ATOM 565 O O . ARG A 1 76 ? 5.920 -0.390 5.877 1.00 96.12 76 ARG A O 1
ATOM 572 N N . TYR A 1 77 ? 6.170 -0.029 3.674 1.00 95.31 77 TYR A N 1
ATOM 573 C CA . TYR A 1 77 ? 4.975 0.796 3.504 1.00 95.31 77 TYR A CA 1
ATOM 574 C C . TYR A 1 77 ? 3.695 0.123 4.031 1.00 95.31 77 TYR A C 1
ATOM 576 O O . TYR A 1 77 ? 2.902 0.756 4.727 1.00 95.31 77 TYR A O 1
ATOM 584 N N . LEU A 1 78 ? 3.491 -1.170 3.751 1.00 95.31 78 LEU A N 1
ATOM 585 C CA . LEU A 1 78 ? 2.342 -1.909 4.285 1.00 95.31 78 LEU A CA 1
ATOM 586 C C . LEU A 1 78 ? 2.399 -2.029 5.815 1.00 95.31 78 LEU A C 1
ATOM 588 O O . LEU A 1 78 ? 1.370 -1.883 6.468 1.00 95.31 78 LEU A O 1
ATOM 592 N N . ARG A 1 79 ? 3.577 -2.250 6.409 1.00 94.62 79 ARG A N 1
ATOM 593 C CA . ARG A 1 79 ? 3.723 -2.262 7.876 1.00 94.62 79 ARG A CA 1
ATOM 594 C C . ARG A 1 79 ? 3.422 -0.894 8.485 1.00 94.62 79 ARG A C 1
ATOM 596 O O . ARG A 1 79 ? 2.672 -0.827 9.454 1.00 94.62 79 ARG A O 1
ATOM 603 N N . ASP A 1 80 ? 3.922 0.178 7.881 1.00 92.62 80 ASP A N 1
ATOM 604 C CA . ASP A 1 80 ? 3.674 1.551 8.334 1.00 92.62 80 ASP A CA 1
ATOM 605 C C . ASP A 1 80 ? 2.176 1.884 8.290 1.00 92.62 80 ASP A C 1
ATOM 607 O O . ASP A 1 80 ? 1.613 2.418 9.248 1.00 92.62 80 ASP A O 1
ATOM 611 N N . ALA A 1 81 ? 1.495 1.473 7.218 1.00 92.31 81 ALA A N 1
ATOM 612 C CA . ALA A 1 81 ? 0.048 1.583 7.106 1.00 92.31 81 ALA A CA 1
ATOM 613 C C . ALA A 1 81 ? -0.693 0.760 8.174 1.00 92.31 81 ALA A C 1
ATOM 615 O O . ALA A 1 81 ? -1.689 1.234 8.720 1.00 92.31 81 ALA A O 1
ATOM 616 N N . LYS A 1 82 ? -0.219 -0.453 8.497 1.00 91.94 82 LYS A N 1
ATOM 617 C CA . LYS A 1 82 ? -0.801 -1.286 9.563 1.00 91.94 82 LYS A CA 1
ATOM 618 C C . LYS A 1 82 ? -0.728 -0.574 10.911 1.00 91.94 82 LYS A C 1
ATOM 620 O O . LYS A 1 82 ? -1.763 -0.406 11.547 1.00 91.94 82 LYS A O 1
ATOM 625 N N . MET A 1 83 ? 0.462 -0.107 11.289 1.00 92.38 83 MET A N 1
ATOM 626 C CA . MET A 1 83 ? 0.687 0.587 12.561 1.00 92.38 83 MET A CA 1
ATOM 627 C C . MET A 1 83 ? -0.163 1.855 12.668 1.00 92.38 83 MET A C 1
ATOM 629 O O . MET A 1 83 ? -0.738 2.136 13.715 1.00 92.38 83 MET A O 1
ATOM 633 N N . LEU A 1 84 ? -0.294 2.611 11.573 1.00 92.25 84 LEU A N 1
ATOM 634 C CA . LEU A 1 84 ? -1.174 3.777 11.538 1.00 92.25 84 LEU A CA 1
ATOM 635 C C . LEU A 1 84 ? -2.639 3.399 11.800 1.00 92.25 84 LEU A C 1
ATOM 637 O O . LEU A 1 84 ? -3.312 4.087 12.562 1.00 92.25 84 LEU A O 1
ATOM 641 N N . LEU A 1 85 ? -3.134 2.320 11.186 1.00 91.81 85 LEU A N 1
ATOM 642 C CA . LEU A 1 85 ? -4.508 1.853 11.395 1.00 91.81 85 LEU A CA 1
ATOM 643 C C . LEU A 1 85 ? -4.738 1.311 12.808 1.00 91.81 85 LEU A C 1
ATOM 645 O O . LEU A 1 85 ? -5.812 1.526 13.357 1.00 91.81 85 LEU A O 1
ATOM 649 N N . GLU A 1 86 ? -3.752 0.639 13.398 1.00 92.81 86 GLU A N 1
ATOM 650 C CA . GLU A 1 86 ? -3.813 0.169 14.787 1.00 92.81 86 GLU A CA 1
ATOM 651 C C . GLU A 1 86 ? -3.867 1.351 15.763 1.00 92.81 86 GLU A C 1
ATOM 653 O O . GLU A 1 86 ? -4.737 1.395 16.630 1.00 92.81 86 GLU A O 1
ATOM 658 N N . ASN A 1 87 ? -3.019 2.364 15.564 1.00 93.62 87 ASN A N 1
ATOM 659 C CA . ASN A 1 87 ? -3.061 3.594 16.356 1.00 93.62 87 ASN A CA 1
ATOM 660 C C . ASN A 1 87 ? -4.394 4.337 16.193 1.00 93.62 87 ASN A C 1
ATOM 662 O O . ASN A 1 87 ? -4.952 4.833 17.171 1.00 93.62 87 ASN A O 1
ATOM 666 N N . LEU A 1 88 ? -4.926 4.396 14.968 1.00 92.81 88 LEU A N 1
ATOM 667 C CA . LEU A 1 88 ? -6.227 5.005 14.701 1.00 92.81 88 LEU A CA 1
ATOM 668 C C . LEU A 1 88 ? -7.365 4.225 15.370 1.00 92.81 88 LEU A C 1
ATOM 670 O O . LEU A 1 88 ? -8.276 4.845 15.902 1.00 92.81 88 LEU A O 1
ATOM 674 N N . ALA A 1 89 ? -7.301 2.891 15.396 1.00 93.81 89 ALA A N 1
ATOM 675 C CA . ALA A 1 89 ? -8.292 2.066 16.084 1.00 93.81 89 ALA A CA 1
ATOM 676 C C . ALA A 1 89 ? -8.335 2.371 17.586 1.00 93.81 89 ALA A C 1
ATOM 678 O O . ALA A 1 89 ? -9.417 2.540 18.143 1.00 93.81 89 ALA A O 1
ATOM 679 N N . VAL A 1 90 ? -7.167 2.516 18.223 1.00 95.31 90 VAL A N 1
ATOM 680 C CA . VAL A 1 90 ? -7.077 2.933 19.631 1.00 95.31 90 VAL A CA 1
ATOM 681 C C . VAL A 1 90 ? -7.741 4.297 19.829 1.00 95.31 90 VAL A C 1
ATOM 683 O O . VAL A 1 90 ? -8.547 4.455 20.742 1.00 95.31 90 VAL A O 1
ATOM 686 N N . GLN A 1 91 ? -7.461 5.268 18.956 1.00 93.50 91 GLN A N 1
ATOM 687 C CA . GLN A 1 91 ? -8.073 6.598 19.036 1.00 93.50 91 GLN A CA 1
ATOM 688 C C . GLN A 1 91 ? -9.595 6.550 18.854 1.00 93.50 91 GLN A C 1
ATOM 690 O O . GLN A 1 91 ? -10.315 7.128 19.666 1.00 93.50 91 GLN A O 1
ATOM 695 N N . CYS A 1 92 ? -10.100 5.831 17.848 1.00 94.00 92 CYS A N 1
ATOM 696 C CA . CYS A 1 92 ? -11.537 5.625 17.657 1.00 94.00 92 CYS A CA 1
ATOM 697 C C . CYS A 1 92 ? -12.183 5.083 18.9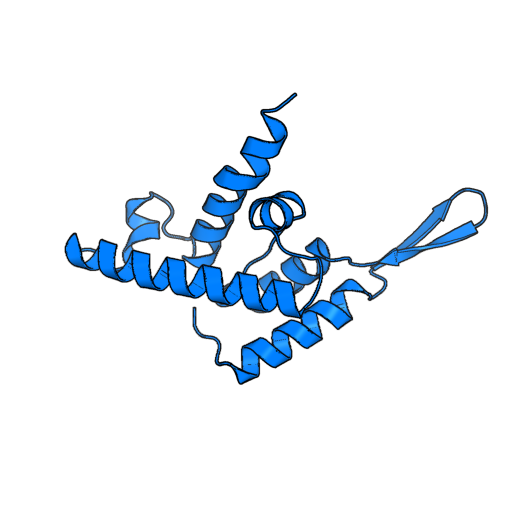35 1.00 94.00 92 CYS A C 1
ATOM 699 O O . CYS A 1 92 ? -13.150 5.669 19.423 1.00 94.00 92 CYS A O 1
ATOM 701 N N . HIS A 1 93 ? -11.584 4.049 19.530 1.00 94.81 93 HIS A N 1
ATOM 702 C CA . HIS A 1 93 ? -12.117 3.423 20.733 1.00 94.81 93 HIS A CA 1
ATOM 703 C C . HIS A 1 93 ? -12.189 4.405 21.912 1.00 94.81 93 HIS A C 1
ATOM 705 O O . HIS A 1 93 ? -13.204 4.468 22.604 1.00 94.81 93 HIS A O 1
ATOM 711 N N . THR A 1 94 ? -11.171 5.258 22.100 1.00 95.31 94 THR A N 1
ATOM 712 C CA . THR A 1 94 ? -11.212 6.312 23.136 1.00 95.31 94 THR A CA 1
ATOM 713 C C . THR A 1 94 ? -12.320 7.352 22.928 1.00 95.31 94 THR A C 1
ATOM 715 O O . THR A 1 94 ? -12.701 8.038 23.874 1.00 95.31 94 THR A O 1
ATOM 718 N N . HIS A 1 95 ? -12.865 7.444 21.714 1.00 93.06 95 HIS A N 1
ATOM 719 C CA . HIS A 1 95 ? -13.980 8.316 21.349 1.00 93.06 95 HIS A CA 1
ATOM 720 C C . HIS A 1 95 ? -15.314 7.565 21.190 1.00 93.06 95 HIS A C 1
ATOM 722 O O . HIS A 1 95 ? -16.278 8.149 20.700 1.00 93.06 95 HIS A O 1
ATOM 728 N N . GLY A 1 96 ? -15.395 6.301 21.623 1.00 95.06 96 GLY A N 1
ATOM 729 C CA . GLY A 1 96 ? -16.622 5.500 21.556 1.00 95.06 96 GLY A CA 1
ATOM 730 C C . GLY A 1 96 ? -16.988 5.024 20.147 1.00 95.06 96 GLY A C 1
ATOM 731 O O . GLY A 1 96 ? -18.156 4.742 19.896 1.00 95.06 96 GLY A O 1
ATOM 732 N N . LEU A 1 97 ? -16.011 4.956 19.240 1.00 95.06 97 LEU A N 1
ATOM 733 C CA . LEU A 1 97 ? -16.164 4.473 17.868 1.00 95.06 97 LEU A CA 1
ATOM 734 C C . LEU A 1 97 ? -15.304 3.228 17.647 1.00 95.06 97 LEU A C 1
ATOM 736 O O . LEU A 1 97 ? -14.191 3.134 18.164 1.00 95.06 97 LEU A O 1
ATOM 740 N N . GLU A 1 98 ? -15.750 2.314 16.796 1.00 94.38 98 GLU A N 1
ATOM 741 C CA . GLU A 1 98 ? -14.884 1.276 16.247 1.00 94.38 98 GLU A CA 1
ATOM 742 C C . GLU A 1 98 ? -14.229 1.762 14.949 1.00 94.38 98 GLU A C 1
ATOM 744 O O . GLU A 1 98 ? -14.777 2.580 14.204 1.00 94.38 98 GLU A O 1
ATOM 749 N N . LEU A 1 99 ? -13.043 1.236 14.618 1.00 91.38 99 LEU A N 1
ATOM 750 C CA . LEU A 1 99 ? -12.368 1.601 13.362 1.00 91.38 99 LEU A CA 1
ATOM 751 C C . LEU A 1 99 ? -13.267 1.323 12.144 1.00 91.38 99 LEU A C 1
ATOM 753 O O . LEU A 1 99 ? -13.220 2.057 11.159 1.00 91.38 99 LEU A O 1
ATOM 757 N N . SER A 1 100 ? -14.088 0.270 12.213 1.00 91.19 100 SER A N 1
ATOM 758 C CA . SER A 1 100 ? -15.049 -0.111 11.175 1.00 91.19 100 SER A CA 1
ATOM 759 C C . SER A 1 100 ? -16.174 0.896 10.957 1.00 91.19 100 SER A C 1
ATOM 761 O O . SER A 1 100 ? -16.794 0.839 9.897 1.00 91.19 100 SER A O 1
ATOM 763 N N . ASP A 1 101 ? -16.411 1.809 11.899 1.00 92.62 101 ASP A N 1
ATOM 764 C CA . ASP A 1 101 ? -17.482 2.806 11.816 1.00 92.62 101 ASP A CA 1
ATOM 765 C C . ASP A 1 101 ? -17.049 4.027 10.995 1.00 92.62 101 ASP A C 1
ATOM 767 O O . ASP A 1 101 ? -17.877 4.716 10.399 1.00 92.62 101 ASP A O 1
ATOM 771 N N . LEU A 1 102 ? -15.736 4.262 10.865 1.00 91.38 102 LEU A N 1
ATOM 772 C CA . LEU A 1 102 ? -15.183 5.415 10.146 1.00 91.38 102 LEU A CA 1
ATOM 773 C C . LEU A 1 102 ? -15.736 5.631 8.727 1.00 91.38 102 LEU A C 1
ATOM 775 O O . LEU A 1 102 ? -15.964 6.785 8.363 1.00 91.38 102 LEU A O 1
ATOM 779 N N . PRO A 1 103 ? -15.943 4.605 7.876 1.00 92.06 103 PRO A N 1
ATOM 780 C CA . PRO A 1 103 ? -16.546 4.814 6.566 1.00 92.06 103 PRO A CA 1
ATOM 781 C C . PRO A 1 103 ? -17.937 5.437 6.654 1.00 92.06 103 PRO A C 1
ATOM 783 O O . PRO A 1 103 ? -18.234 6.333 5.867 1.00 92.06 103 PRO A O 1
ATOM 786 N N . GLN A 1 104 ? -18.757 5.010 7.615 1.00 93.12 104 GLN A N 1
ATOM 787 C CA . GLN A 1 104 ? -20.086 5.568 7.842 1.00 93.12 104 GLN A CA 1
ATOM 788 C C . GLN A 1 104 ? -19.988 7.017 8.335 1.00 93.12 104 GLN A C 1
ATOM 790 O O . GLN A 1 104 ? -20.588 7.904 7.728 1.00 93.12 104 GLN A O 1
ATOM 795 N N . GLU A 1 105 ? -19.161 7.267 9.351 1.00 91.75 105 GLU A N 1
ATOM 796 C CA . GLU A 1 105 ? -18.948 8.600 9.938 1.00 91.75 105 GLU A CA 1
ATOM 797 C C . GLU A 1 105 ? -18.415 9.624 8.923 1.00 91.75 105 GLU A C 1
ATOM 799 O O . GLU A 1 105 ? -18.731 10.811 8.971 1.00 91.75 105 GLU A O 1
ATOM 804 N N . LEU A 1 106 ? -17.638 9.168 7.938 1.00 90.19 106 LEU A N 1
ATOM 805 C CA . LEU A 1 106 ? -17.098 10.008 6.866 1.00 90.19 106 LEU A CA 1
ATOM 806 C C . LEU A 1 106 ? -18.025 10.121 5.641 1.00 90.19 106 LEU A C 1
ATOM 808 O O . LEU A 1 106 ? -17.595 10.633 4.600 1.00 90.19 106 LEU A O 1
ATOM 812 N N . GLY A 1 107 ? -19.264 9.622 5.723 1.00 92.31 107 GLY A N 1
ATOM 813 C CA . GLY A 1 107 ? -20.244 9.657 4.631 1.00 92.31 107 GLY A CA 1
ATOM 814 C C . GLY A 1 107 ? -19.855 8.796 3.423 1.00 92.31 107 GLY A C 1
ATOM 815 O O . GLY A 1 107 ? -20.172 9.133 2.281 1.00 92.31 107 GLY A O 1
ATOM 816 N N . LYS A 1 108 ? -19.099 7.714 3.646 1.00 90.38 108 LYS A N 1
ATOM 817 C CA . LYS A 1 108 ? -18.565 6.799 2.621 1.00 90.38 108 LYS A CA 1
ATOM 818 C C . LYS A 1 108 ? -18.771 5.323 3.008 1.00 90.38 108 LYS A C 1
ATOM 820 O O . LYS A 1 108 ? -17.782 4.587 3.037 1.00 90.38 108 LYS A O 1
ATOM 825 N N . PRO A 1 109 ? -20.015 4.870 3.245 1.00 90.00 109 PRO A N 1
ATOM 826 C CA . PRO A 1 109 ? -20.315 3.530 3.766 1.00 90.00 109 PRO A CA 1
ATOM 827 C C . PRO A 1 109 ? -19.709 2.383 2.946 1.00 90.00 109 PRO A C 1
ATOM 829 O O . PRO A 1 109 ? -19.244 1.397 3.506 1.00 90.00 109 PRO A O 1
ATOM 832 N N . ASP A 1 110 ? -19.624 2.536 1.622 1.00 86.94 110 ASP A N 1
ATOM 833 C CA . ASP A 1 110 ? -19.098 1.489 0.735 1.00 86.94 110 ASP A CA 1
ATOM 834 C C . ASP A 1 110 ? -17.557 1.445 0.669 1.00 86.94 110 ASP A C 1
ATOM 836 O O . ASP A 1 110 ? -16.969 0.607 -0.022 1.00 86.94 110 ASP A O 1
ATOM 840 N N . SER A 1 111 ? -16.859 2.374 1.334 1.00 86.69 111 SER A N 1
ATOM 841 C CA . SER A 1 111 ? -15.394 2.418 1.320 1.00 86.69 111 SER A CA 1
ATOM 842 C C . SER A 1 111 ? -14.800 1.496 2.380 1.00 86.69 111 SER A C 1
ATOM 844 O O . SER A 1 111 ? -15.077 1.623 3.566 1.00 86.69 111 SER A O 1
ATOM 846 N N . SER A 1 112 ? -13.869 0.629 1.977 1.00 86.25 112 SER A N 1
ATOM 847 C CA . SER A 1 112 ? -13.025 -0.075 2.944 1.00 86.25 112 SER A CA 1
ATOM 848 C C . SER A 1 112 ? -12.075 0.894 3.659 1.00 86.25 112 SER A C 1
ATOM 850 O O . SER A 1 112 ? -11.668 1.916 3.098 1.00 86.25 112 SER A O 1
ATOM 852 N N . ILE A 1 113 ? -11.628 0.530 4.862 1.00 88.69 113 ILE A N 1
ATOM 853 C CA . ILE A 1 113 ? -10.591 1.273 5.598 1.00 88.69 113 ILE A CA 1
ATOM 854 C C . ILE A 1 113 ? -9.320 1.454 4.758 1.00 88.69 113 ILE A C 1
ATOM 856 O O . ILE A 1 113 ? -8.760 2.547 4.699 1.00 88.69 113 ILE A O 1
ATOM 860 N N . ALA A 1 114 ? -8.908 0.416 4.024 1.00 84.31 114 ALA A N 1
ATOM 861 C CA . ALA A 1 114 ? -7.772 0.489 3.108 1.00 84.31 114 ALA A CA 1
ATOM 862 C C . ALA A 1 114 ? -7.982 1.548 2.006 1.00 84.31 114 ALA A C 1
ATOM 864 O O . ALA A 1 114 ? -7.076 2.319 1.689 1.00 84.31 114 ALA A O 1
ATOM 865 N N . MET A 1 115 ? -9.195 1.648 1.454 1.00 84.50 115 MET A N 1
ATOM 866 C CA . MET A 1 115 ? -9.530 2.671 0.462 1.00 84.50 115 MET A CA 1
ATOM 867 C C . MET A 1 115 ? -9.501 4.084 1.060 1.00 84.50 115 MET A C 1
ATOM 869 O O . MET A 1 115 ? -9.027 5.016 0.406 1.00 84.50 115 MET A O 1
ATOM 873 N N . LEU A 1 116 ? -9.996 4.262 2.287 1.00 89.06 116 LEU A N 1
ATOM 874 C CA . LEU A 1 116 ? -9.941 5.550 2.984 1.00 89.06 116 LEU A CA 1
ATOM 875 C C . LEU A 1 116 ? -8.498 5.975 3.259 1.00 89.06 116 LEU A C 1
ATOM 877 O O . LEU A 1 116 ? -8.141 7.117 2.970 1.00 89.06 116 LEU A O 1
ATOM 881 N N . LEU A 1 117 ? -7.653 5.050 3.718 1.00 89.50 117 LEU A N 1
ATOM 882 C CA . LEU A 1 117 ? -6.238 5.321 3.948 1.00 89.50 117 LEU A CA 1
ATOM 883 C C . LEU A 1 117 ? -5.500 5.673 2.648 1.00 89.50 117 LEU A C 1
ATOM 885 O O . LEU A 1 117 ? -4.734 6.633 2.609 1.00 89.50 117 LEU A O 1
ATOM 889 N N . ASN A 1 118 ? -5.782 4.959 1.556 1.00 85.56 118 ASN A N 1
ATOM 890 C CA . ASN A 1 118 ? -5.252 5.305 0.239 1.00 85.56 118 ASN A CA 1
ATOM 891 C C . ASN A 1 118 ? -5.651 6.734 -0.182 1.00 85.56 118 ASN A C 1
ATOM 893 O O . ASN A 1 118 ? -4.807 7.514 -0.624 1.00 85.56 118 ASN A O 1
ATOM 897 N N . LYS A 1 119 ? -6.925 7.113 0.003 1.00 85.88 119 LYS A N 1
ATOM 898 C CA . LYS A 1 119 ? -7.404 8.481 -0.270 1.00 85.88 119 LYS A CA 1
ATOM 899 C C . LYS A 1 119 ? -6.686 9.513 0.606 1.00 85.88 119 LYS A C 1
ATOM 901 O O . LYS A 1 119 ? -6.278 10.551 0.088 1.00 85.88 119 LYS A O 1
ATOM 906 N N . TYR A 1 120 ? -6.500 9.225 1.894 1.00 89.19 120 TYR A N 1
ATOM 907 C CA . TYR A 1 120 ? -5.745 10.079 2.811 1.00 89.19 120 TYR A CA 1
ATOM 908 C C . TYR A 1 120 ? -4.304 10.288 2.331 1.00 89.19 120 TYR A C 1
ATOM 910 O O . TYR A 1 120 ? -3.877 11.430 2.174 1.00 89.19 120 TYR A O 1
ATOM 918 N N . TYR A 1 121 ? -3.572 9.216 2.012 1.00 88.56 121 TYR A N 1
ATOM 919 C CA . TYR A 1 121 ? -2.198 9.335 1.516 1.00 88.56 121 TYR A CA 1
ATOM 920 C C . TYR A 1 121 ? -2.105 10.105 0.201 1.00 88.56 121 TYR A C 1
ATOM 922 O O . TYR A 1 121 ? -1.203 10.929 0.048 1.00 88.56 121 TYR A O 1
ATOM 930 N N . TRP A 1 122 ? -3.043 9.897 -0.724 1.00 84.38 122 TRP A N 1
ATOM 931 C CA . TRP A 1 122 ? -3.071 10.645 -1.979 1.00 84.38 122 TRP A CA 1
ATOM 932 C C . TRP A 1 122 ? -3.271 12.152 -1.750 1.00 84.38 122 TRP A C 1
ATOM 934 O O . TRP A 1 122 ? -2.567 12.970 -2.345 1.00 84.38 122 TRP A O 1
ATOM 944 N N . ILE A 1 123 ? -4.182 12.541 -0.850 1.00 85.19 123 ILE A N 1
ATOM 945 C CA . ILE A 1 123 ? -4.398 13.954 -0.496 1.00 85.19 123 ILE A CA 1
ATOM 946 C C . ILE A 1 123 ? -3.150 14.538 0.178 1.00 85.19 123 ILE A C 1
ATOM 948 O O . ILE A 1 123 ? -2.714 15.634 -0.177 1.00 85.19 123 ILE A O 1
ATOM 952 N N . THR A 1 124 ? -2.564 13.810 1.126 1.00 84.81 124 THR A N 1
ATOM 953 C CA . THR A 1 124 ? -1.449 14.302 1.942 1.00 84.81 124 THR A CA 1
ATOM 954 C C . THR A 1 124 ? -0.155 14.430 1.145 1.00 84.81 124 THR A C 1
ATOM 956 O O . THR A 1 124 ? 0.544 15.429 1.293 1.00 84.81 124 THR A O 1
ATOM 959 N N . TRP A 1 125 ? 0.160 13.465 0.280 1.00 81.38 125 TRP A N 1
ATOM 960 C CA . TRP A 1 125 ? 1.469 13.393 -0.378 1.00 81.38 125 TRP A CA 1
ATOM 961 C C . TRP A 1 125 ? 1.421 13.722 -1.866 1.00 81.38 125 TRP A C 1
ATOM 963 O O . TRP A 1 125 ? 2.282 14.446 -2.361 1.00 81.38 125 TRP A O 1
ATOM 973 N N . THR A 1 126 ? 0.395 13.268 -2.583 1.00 68.62 126 THR A N 1
ATOM 974 C CA . THR A 1 126 ? 0.306 13.489 -4.034 1.00 68.62 126 THR A CA 1
ATOM 975 C C . THR A 1 126 ? -0.284 14.862 -4.365 1.00 68.62 126 THR A C 1
ATOM 977 O O . THR A 1 126 ? 0.227 15.545 -5.251 1.00 68.62 126 THR A O 1
ATOM 980 N N . ARG A 1 127 ? -1.304 15.338 -3.632 1.00 60.62 127 ARG A N 1
ATOM 981 C CA . ARG A 1 127 ? -1.883 16.678 -3.872 1.00 60.62 127 ARG A CA 1
ATOM 982 C C . ARG A 1 127 ? -0.947 17.810 -3.437 1.00 60.62 127 ARG A C 1
ATOM 984 O O . ARG A 1 127 ? -0.855 18.815 -4.138 1.00 60.62 127 ARG A O 1
ATOM 991 N N . ARG A 1 128 ? -0.205 17.637 -2.335 1.00 53.31 128 ARG A N 1
ATOM 992 C CA . ARG A 1 128 ? 0.808 18.615 -1.887 1.00 53.31 128 ARG A CA 1
ATOM 993 C C . ARG A 1 128 ? 1.978 18.740 -2.866 1.00 53.31 128 ARG A C 1
ATOM 995 O O . ARG A 1 128 ? 2.411 19.855 -3.122 1.00 53.31 128 ARG A O 1
ATOM 1002 N N . ALA A 1 129 ? 2.414 17.639 -3.482 1.00 48.19 129 ALA A N 1
ATOM 1003 C CA . ALA A 1 129 ? 3.470 17.662 -4.499 1.00 48.19 129 ALA A CA 1
ATOM 1004 C C . ALA A 1 129 ? 3.093 18.454 -5.770 1.00 48.19 129 ALA A C 1
ATOM 1006 O O . ALA A 1 129 ? 3.979 18.955 -6.451 1.00 48.19 129 ALA A O 1
ATOM 1007 N N . ASN A 1 130 ? 1.796 18.607 -6.064 1.00 46.94 130 ASN A N 1
ATOM 1008 C CA . ASN A 1 130 ? 1.291 19.386 -7.204 1.00 46.94 130 ASN A CA 1
ATOM 1009 C C . ASN A 1 130 ? 0.900 20.832 -6.845 1.00 46.94 130 ASN A C 1
ATOM 1011 O O . ASN A 1 130 ? 0.475 21.571 -7.724 1.00 46.94 130 ASN A O 1
ATOM 1015 N N . SER A 1 131 ? 1.003 21.231 -5.572 1.00 44.38 131 SER A N 1
ATOM 1016 C CA . SER A 1 131 ? 0.695 22.600 -5.112 1.00 44.38 131 SER A CA 1
ATOM 1017 C C . SER A 1 131 ? 1.958 23.452 -4.912 1.00 44.38 131 SER A C 1
ATOM 1019 O O . SER A 1 131 ? 1.877 24.548 -4.370 1.00 44.38 131 SER A O 1
ATOM 1021 N N . GLY A 1 132 ? 3.125 22.917 -5.286 1.00 43.34 132 GLY A N 1
ATOM 1022 C CA . GLY A 1 132 ? 4.432 23.570 -5.208 1.00 43.34 132 GLY A CA 1
ATOM 1023 C C . GLY A 1 132 ? 5.035 23.808 -6.593 1.00 43.34 132 GLY A C 1
ATOM 1024 O O . GLY A 1 132 ? 6.142 23.342 -6.854 1.00 43.34 132 GLY A O 1
ATOM 1025 N N . LEU A 1 133 ? 4.279 24.483 -7.462 1.00 38.69 133 LEU A N 1
ATOM 1026 C CA . LEU A 1 133 ? 4.745 25.179 -8.665 1.00 38.69 133 LEU A CA 1
ATOM 1027 C C . LEU A 1 133 ? 4.092 26.560 -8.696 1.00 38.69 133 LEU A C 1
ATOM 1029 O O . LEU A 1 133 ? 2.865 26.612 -8.450 1.00 38.69 133 LEU A O 1
#

Radius of gyration: 17.01 Å; chains: 1; bounding box: 33×40×59 Å

Foldseek 3Di:
DDDDPVRLVVQQVQLQVQQAAFPDWDDDPNDIDTDGCHLQSSQVVVCVVPVQQGAGDDPQLCVQVPADSGSVSRSVVSVVVVVVLVVVQVVQVVVVHGSLCVCVVVVRNPDHSRRVVNVVSCVVGVVVVVVPD